Protein AF-A0A967WZF0-F1 (afdb_monomer_lite)

Secondary structure (DSSP, 8-state):
-PPPSS---TT-EEEEEETTEEEEE--TTB--EEEEETTTTEEEE-PPPSS-B-TT-EEE--SSSEEEEE--TT---EEEEESS--EEEEEEEETTEEEEEEEEEETTEEEEEEEEE-

Sequence (118 aa):
MTSAPSDVGDGGALTYIGQDEIIAIRGDKEDDLWKYSISGDSWETLEPAPDTIGEGGAVTFPEDDYIFVMRGDNSTDFWRYLAAPPKYDITAQAGATKLTARILLDRPQAEVLWWDFQ

Structure (mmCIF, N/CA/C/O backbone):
data_AF-A0A967WZF0-F1
#
_entry.id   AF-A0A967WZF0-F1
#
loop_
_atom_site.group_PDB
_atom_site.id
_atom_site.type_symbol
_atom_site.label_atom_id
_atom_site.label_alt_id
_atom_site.label_comp_id
_atom_site.label_asym_id
_atom_site.label_entity_id
_atom_site.label_seq_id
_atom_site.pdbx_PDB_ins_code
_atom_site.Cartn_x
_atom_site.Cartn_y
_atom_site.Cartn_z
_atom_site.occupancy
_atom_site.B_iso_or_equiv
_atom_site.auth_seq_id
_atom_site.auth_comp_id
_atom_site.auth_asym_id
_atom_site.auth_atom_id
_atom_site.pdbx_PDB_model_num
ATOM 1 N N . MET A 1 1 ? -2.646 18.764 -0.248 1.00 86.25 1 MET A N 1
ATOM 2 C CA . MET A 1 1 ? -2.098 17.544 -0.859 1.00 86.25 1 MET A CA 1
ATOM 3 C C . MET A 1 1 ? -0.597 17.634 -0.799 1.00 86.25 1 MET A C 1
ATOM 5 O O . MET A 1 1 ? 0.016 18.338 -1.598 1.00 86.25 1 MET A O 1
ATOM 9 N N . THR A 1 2 ? -0.047 16.994 0.223 1.00 96.94 2 THR A N 1
ATOM 10 C CA . THR A 1 2 ? 1.383 16.837 0.461 1.00 96.94 2 THR A CA 1
ATOM 11 C C . THR A 1 2 ? 1.980 15.920 -0.603 1.00 96.94 2 THR A C 1
ATOM 13 O O . THR A 1 2 ? 1.398 14.887 -0.945 1.00 96.94 2 THR A O 1
ATOM 16 N N . SER A 1 3 ? 3.134 16.306 -1.147 1.00 98.06 3 SER A N 1
ATOM 17 C CA . SER A 1 3 ? 3.873 15.496 -2.121 1.00 98.06 3 SER A CA 1
ATOM 18 C C . SER A 1 3 ? 4.267 14.137 -1.541 1.00 98.06 3 SER A C 1
ATOM 20 O O . SER A 1 3 ? 4.451 14.017 -0.330 1.00 98.06 3 SER A O 1
ATOM 22 N N . ALA A 1 4 ? 4.418 13.133 -2.409 1.00 97.38 4 ALA A N 1
ATOM 23 C CA . ALA A 1 4 ? 4.919 11.819 -2.011 1.00 97.38 4 ALA A CA 1
ATOM 24 C C . ALA A 1 4 ? 6.284 11.931 -1.289 1.00 97.38 4 ALA A C 1
ATOM 26 O O . ALA A 1 4 ? 7.042 12.863 -1.583 1.00 97.38 4 ALA A O 1
ATOM 27 N N . PRO A 1 5 ? 6.621 11.005 -0.368 1.00 98.31 5 PRO A N 1
ATOM 28 C CA . PRO A 1 5 ? 7.866 11.056 0.409 1.00 98.31 5 PRO A CA 1
ATOM 29 C C . PRO A 1 5 ? 9.157 11.032 -0.424 1.00 98.31 5 PRO A C 1
ATOM 31 O O . PRO A 1 5 ? 10.206 11.462 0.056 1.00 98.31 5 PRO A O 1
ATOM 34 N N . SER A 1 6 ? 9.106 10.520 -1.654 1.00 98.31 6 SER A N 1
ATOM 35 C CA . SER A 1 6 ? 10.200 10.543 -2.631 1.00 98.31 6 SER A CA 1
ATOM 36 C C . SER A 1 6 ? 9.660 10.475 -4.056 1.00 98.31 6 SER A C 1
ATOM 38 O O . SER A 1 6 ? 8.459 10.284 -4.268 1.00 98.31 6 SER A O 1
ATOM 40 N N . ASP A 1 7 ? 10.556 10.651 -5.026 1.00 98.00 7 ASP A N 1
ATOM 41 C CA . ASP A 1 7 ? 10.229 10.540 -6.443 1.00 98.00 7 ASP A CA 1
ATOM 42 C C . ASP A 1 7 ? 9.669 9.146 -6.763 1.00 98.00 7 ASP A C 1
ATOM 44 O O . ASP A 1 7 ? 10.151 8.128 -6.259 1.00 98.00 7 ASP A O 1
ATOM 48 N N . VAL A 1 8 ? 8.634 9.126 -7.601 1.00 98.31 8 VAL A N 1
ATOM 49 C CA . VAL A 1 8 ? 7.952 7.920 -8.080 1.00 98.31 8 VAL A CA 1
ATOM 50 C C . VAL A 1 8 ? 8.390 7.678 -9.517 1.00 98.31 8 VAL A C 1
ATOM 52 O O . VAL A 1 8 ? 8.248 8.571 -10.356 1.00 98.31 8 VAL A O 1
ATOM 55 N N . GLY A 1 9 ? 8.916 6.488 -9.794 1.00 98.19 9 GLY A N 1
ATOM 56 C CA . GLY A 1 9 ? 9.401 6.105 -11.120 1.00 98.19 9 GLY A CA 1
ATOM 57 C C . GLY A 1 9 ? 8.604 4.957 -11.731 1.00 98.19 9 GLY A C 1
ATOM 58 O O . GLY A 1 9 ? 7.441 4.719 -11.391 1.00 98.19 9 GLY A O 1
ATOM 59 N N . ASP A 1 10 ? 9.234 4.238 -12.659 1.00 98.25 10 ASP A N 1
ATOM 60 C CA . ASP A 1 10 ? 8.593 3.135 -13.376 1.00 98.25 10 ASP A CA 1
ATOM 61 C C . ASP A 1 10 ? 8.125 2.038 -12.408 1.00 98.25 10 ASP A C 1
ATOM 63 O O . ASP A 1 10 ? 8.872 1.588 -11.541 1.00 98.25 10 ASP A O 1
ATOM 67 N N . GLY A 1 11 ? 6.870 1.601 -12.558 1.00 97.88 11 GLY A N 1
ATOM 68 C CA . GLY A 1 11 ? 6.234 0.652 -11.634 1.00 97.88 11 GLY A CA 1
ATOM 69 C C . GLY A 1 11 ? 5.593 1.281 -10.395 1.00 97.88 11 GLY A C 1
ATOM 70 O O . GLY A 1 11 ? 5.049 0.556 -9.564 1.00 97.88 11 GLY A O 1
ATOM 71 N N . GLY A 1 12 ? 5.626 2.610 -10.267 1.00 98.38 12 GLY A N 1
ATOM 72 C CA . GLY A 1 12 ? 4.871 3.324 -9.247 1.00 98.38 12 GLY A CA 1
ATOM 73 C C . GLY A 1 12 ? 3.360 3.181 -9.447 1.00 98.38 12 GLY A C 1
ATOM 74 O O . GLY A 1 12 ? 2.846 3.327 -10.558 1.00 98.38 12 GLY A O 1
ATOM 75 N N . ALA A 1 13 ? 2.631 2.906 -8.367 1.00 98.56 13 ALA A N 1
ATOM 76 C CA . ALA A 1 13 ? 1.182 2.714 -8.401 1.00 98.56 13 ALA A CA 1
ATOM 77 C C . ALA A 1 13 ? 0.540 3.030 -7.046 1.00 98.56 13 ALA A C 1
ATOM 79 O O . ALA A 1 13 ? 1.216 3.074 -6.020 1.00 98.56 13 ALA A O 1
ATOM 80 N N . LEU A 1 14 ? -0.780 3.225 -7.033 1.00 97.81 14 LEU A N 1
ATOM 81 C CA . LEU A 1 14 ? -1.548 3.402 -5.804 1.00 97.81 14 LEU A CA 1
ATOM 82 C C . LEU A 1 14 ? -2.908 2.709 -5.871 1.00 97.81 14 LEU A C 1
ATOM 84 O O . LEU A 1 14 ? -3.464 2.516 -6.952 1.00 97.81 14 LEU A O 1
ATOM 88 N N . THR A 1 15 ? -3.455 2.367 -4.706 1.00 97.62 15 THR A N 1
ATOM 89 C CA . THR A 1 15 ? -4.807 1.824 -4.552 1.00 97.62 15 THR A CA 1
ATOM 90 C C . THR A 1 15 ? -5.487 2.422 -3.326 1.00 97.62 15 THR A C 1
ATOM 92 O O . THR A 1 15 ? -4.869 2.593 -2.277 1.00 97.62 15 THR A O 1
ATOM 95 N N . TYR A 1 16 ? -6.777 2.726 -3.443 1.00 95.94 16 TYR A N 1
ATOM 96 C CA . TYR A 1 16 ? -7.605 3.098 -2.297 1.00 95.94 16 TYR A CA 1
ATOM 97 C C . TYR A 1 16 ? -7.986 1.841 -1.513 1.00 95.94 16 TYR A C 1
ATOM 99 O O . TYR A 1 16 ? -8.369 0.844 -2.126 1.00 95.94 16 TYR A O 1
ATOM 107 N N . ILE A 1 17 ? -7.886 1.892 -0.182 1.00 92.81 17 ILE A N 1
ATOM 108 C CA . ILE A 1 17 ? -8.196 0.749 0.694 1.00 92.81 17 ILE A CA 1
ATOM 109 C C . ILE A 1 17 ? -9.413 0.986 1.603 1.00 92.81 17 ILE A C 1
ATOM 111 O O . ILE A 1 17 ? -9.731 0.161 2.455 1.00 92.81 17 ILE A O 1
ATOM 115 N N . GLY A 1 18 ? -10.132 2.096 1.405 1.00 88.81 18 GLY A N 1
ATOM 116 C CA . GLY A 1 18 ? -11.306 2.451 2.205 1.00 88.81 18 GLY A CA 1
ATOM 117 C C . GLY A 1 18 ? -11.004 3.434 3.339 1.00 88.81 18 GLY A C 1
ATOM 118 O O . GLY A 1 18 ? -9.858 3.732 3.647 1.00 88.81 18 GLY A O 1
ATOM 119 N N . GLN A 1 19 ? -12.072 3.965 3.945 1.00 81.44 19 GLN A N 1
ATOM 120 C CA . GLN A 1 19 ? -12.080 4.679 5.236 1.00 81.44 19 GLN A CA 1
ATOM 121 C C . GLN A 1 19 ? -11.048 5.806 5.457 1.00 81.44 19 GLN A C 1
ATOM 123 O O . GLN A 1 19 ? -10.851 6.145 6.617 1.00 81.44 19 GLN A O 1
ATOM 128 N N . ASP A 1 20 ? -10.474 6.394 4.395 1.00 90.62 20 ASP A N 1
ATOM 129 C CA . ASP A 1 20 ? -9.509 7.527 4.371 1.00 90.62 20 ASP A CA 1
ATOM 130 C C . ASP A 1 20 ? -8.092 7.163 3.890 1.00 90.62 20 ASP A C 1
ATOM 132 O O . ASP A 1 20 ? -7.252 8.046 3.738 1.00 90.62 20 ASP A O 1
ATOM 136 N N . GLU A 1 21 ? -7.820 5.888 3.609 1.00 93.25 21 GLU A N 1
ATOM 137 C CA . GLU A 1 21 ? -6.455 5.402 3.392 1.00 93.25 21 GLU A CA 1
ATOM 138 C C . GLU A 1 21 ? -6.199 5.012 1.920 1.00 93.25 21 GLU A C 1
ATOM 140 O O . GLU A 1 21 ? -7.016 4.362 1.256 1.00 93.25 21 GLU A O 1
ATOM 145 N N . ILE A 1 22 ? -5.037 5.413 1.399 1.00 96.31 22 ILE A N 1
ATOM 146 C CA . ILE A 1 22 ? -4.487 4.994 0.100 1.00 96.31 22 ILE A CA 1
ATOM 147 C C . ILE A 1 22 ? -3.137 4.331 0.353 1.00 96.31 22 ILE A C 1
ATOM 149 O O . ILE A 1 22 ? -2.330 4.863 1.108 1.00 96.31 22 ILE A O 1
ATOM 153 N N . ILE A 1 23 ? -2.867 3.214 -0.316 1.00 96.62 23 ILE A N 1
ATOM 154 C CA . ILE A 1 23 ? -1.535 2.608 -0.363 1.00 96.62 23 ILE A CA 1
ATOM 155 C C . ILE A 1 23 ? -0.860 2.990 -1.672 1.00 96.62 23 ILE A C 1
ATOM 157 O O . ILE A 1 23 ? -1.501 2.955 -2.722 1.00 96.62 23 ILE A O 1
ATOM 161 N N . ALA A 1 24 ? 0.427 3.312 -1.613 1.00 98.00 24 ALA A N 1
ATOM 162 C CA . ALA A 1 24 ? 1.265 3.561 -2.773 1.00 98.00 24 ALA A CA 1
ATOM 163 C C . ALA A 1 24 ? 2.533 2.701 -2.738 1.00 98.00 24 ALA A C 1
ATOM 165 O O . ALA A 1 24 ? 3.088 2.434 -1.673 1.00 98.00 24 ALA A O 1
ATOM 166 N N . ILE A 1 25 ? 2.988 2.306 -3.923 1.00 98.25 25 ILE A N 1
ATOM 167 C CA . ILE A 1 25 ? 4.312 1.732 -4.170 1.00 98.25 25 ILE A CA 1
ATOM 168 C C . ILE A 1 25 ? 5.121 2.743 -4.981 1.00 98.25 25 ILE A C 1
ATOM 170 O O . ILE A 1 25 ? 4.588 3.359 -5.911 1.00 98.25 25 ILE A O 1
ATOM 174 N N . ARG A 1 26 ? 6.396 2.924 -4.629 1.00 98.31 26 ARG A N 1
ATOM 175 C CA . ARG A 1 26 ? 7.266 3.920 -5.276 1.00 98.31 26 ARG A CA 1
ATOM 176 C C . ARG A 1 26 ? 7.686 3.5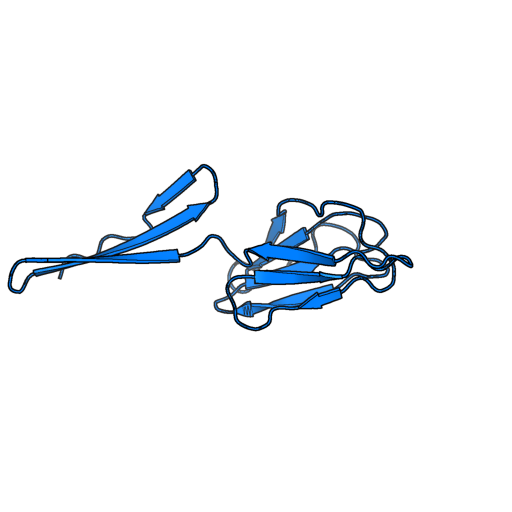37 -6.697 1.00 98.31 26 ARG A C 1
ATOM 178 O O . ARG A 1 26 ? 7.793 4.416 -7.550 1.00 98.31 26 ARG A O 1
ATOM 185 N N . GLY A 1 27 ? 7.907 2.247 -6.949 1.00 98.25 27 GLY A N 1
ATOM 186 C CA . GLY A 1 27 ? 8.556 1.786 -8.179 1.00 98.25 27 GLY A CA 1
ATOM 187 C C . GLY A 1 27 ? 10.035 2.185 -8.221 1.00 98.25 27 GLY A C 1
ATOM 188 O O . GLY A 1 27 ? 10.678 2.286 -7.182 1.00 98.25 27 GLY A O 1
ATOM 189 N N . ASP A 1 28 ? 10.568 2.428 -9.418 1.00 98.06 28 ASP A N 1
ATOM 190 C CA . ASP A 1 28 ? 11.947 2.898 -9.660 1.00 98.06 28 ASP A CA 1
ATOM 191 C C . ASP A 1 28 ? 13.065 1.968 -9.152 1.00 98.06 28 ASP A C 1
ATOM 193 O O . ASP A 1 28 ? 14.182 2.399 -8.883 1.00 98.06 28 ASP A O 1
ATOM 197 N N . LYS A 1 29 ? 12.779 0.664 -9.036 1.00 98.06 29 LYS A N 1
ATOM 198 C CA . LYS A 1 29 ? 13.675 -0.333 -8.420 1.00 98.06 29 LYS A CA 1
ATOM 199 C C . LYS A 1 29 ? 13.976 -0.041 -6.951 1.00 98.06 29 LYS A C 1
ATOM 201 O O . LYS A 1 29 ? 15.053 -0.373 -6.464 1.00 98.06 29 LYS A O 1
ATOM 206 N N . GLU A 1 30 ? 12.992 0.500 -6.250 1.00 98.44 30 GLU A N 1
ATOM 207 C CA . GLU A 1 30 ? 13.010 0.721 -4.806 1.00 98.44 30 GLU A CA 1
ATOM 208 C C . GLU A 1 30 ? 11.960 -0.180 -4.146 1.00 98.44 30 GLU A C 1
ATOM 210 O O . GLU A 1 30 ? 11.064 -0.710 -4.810 1.00 98.44 30 GLU A O 1
ATOM 215 N N . ASP A 1 31 ? 12.072 -0.401 -2.842 1.00 97.62 31 ASP A N 1
ATOM 216 C CA . ASP A 1 31 ? 11.188 -1.281 -2.065 1.00 97.62 31 ASP A CA 1
ATOM 217 C C . ASP A 1 31 ? 10.185 -0.508 -1.189 1.00 97.62 31 ASP A C 1
ATOM 219 O O . ASP A 1 31 ? 9.461 -1.099 -0.388 1.00 97.62 31 ASP A O 1
ATOM 223 N N . ASP A 1 32 ? 10.099 0.810 -1.369 1.00 98.12 32 ASP A N 1
ATOM 224 C CA . ASP A 1 32 ? 9.256 1.692 -0.570 1.00 98.12 32 ASP A CA 1
ATOM 225 C C . ASP A 1 32 ? 7.750 1.433 -0.770 1.00 98.12 32 ASP A C 1
ATOM 227 O O . ASP A 1 32 ? 7.205 1.536 -1.881 1.00 98.12 32 ASP A O 1
ATOM 231 N N . LEU A 1 33 ? 7.061 1.195 0.351 1.00 96.94 33 LEU A N 1
ATOM 232 C CA . LEU A 1 33 ? 5.605 1.248 0.472 1.00 96.94 33 LEU A CA 1
ATOM 233 C C . LEU A 1 33 ? 5.207 2.440 1.340 1.00 96.94 33 LEU A C 1
ATOM 235 O O . LEU A 1 33 ? 5.782 2.684 2.404 1.00 96.94 33 LEU A O 1
ATOM 239 N N . TRP A 1 34 ? 4.161 3.144 0.921 1.00 97.25 34 TRP A N 1
ATOM 240 C CA . TRP A 1 34 ? 3.620 4.272 1.666 1.00 97.25 34 TRP A CA 1
ATOM 241 C C . TRP A 1 34 ? 2.119 4.150 1.860 1.00 97.25 34 TRP A C 1
ATOM 243 O O . TRP A 1 34 ? 1.404 3.573 1.038 1.00 97.25 34 TRP A O 1
ATOM 253 N N . LYS A 1 35 ? 1.640 4.778 2.927 1.00 95.69 35 LYS A N 1
ATOM 254 C CA . LYS A 1 35 ? 0.225 5.017 3.169 1.00 95.69 35 LYS A CA 1
ATOM 255 C C . LYS A 1 35 ? -0.043 6.511 3.194 1.00 95.69 35 LYS A C 1
ATOM 257 O O . LYS A 1 35 ? 0.701 7.264 3.812 1.00 95.69 35 LYS A O 1
ATOM 262 N N . TYR A 1 36 ? -1.112 6.935 2.542 1.00 96.81 36 TYR A N 1
ATOM 263 C CA . TYR A 1 36 ? -1.584 8.311 2.564 1.00 96.81 36 TYR A CA 1
ATOM 264 C C . TYR A 1 36 ? -2.916 8.396 3.299 1.00 96.81 36 TYR A C 1
ATOM 266 O O . TYR A 1 36 ? -3.855 7.671 2.957 1.00 96.81 36 TYR A O 1
ATOM 274 N N . SER A 1 37 ? -3.000 9.299 4.277 1.00 95.75 37 SER A N 1
ATOM 275 C CA . SER A 1 37 ? -4.265 9.707 4.891 1.00 95.75 37 SER A CA 1
ATOM 276 C C . SER A 1 37 ? -4.832 10.893 4.120 1.00 95.75 37 SER A C 1
ATOM 278 O O . SER A 1 37 ? -4.215 11.959 4.043 1.00 95.75 37 SER A O 1
ATOM 280 N N . ILE A 1 38 ? -6.027 10.714 3.556 1.00 96.56 38 ILE A N 1
ATOM 281 C CA . ILE A 1 38 ? -6.698 11.747 2.761 1.00 96.56 38 ILE A CA 1
ATOM 282 C C . ILE A 1 38 ? -7.110 12.922 3.655 1.00 96.56 38 ILE A C 1
ATOM 284 O O . ILE A 1 38 ? -6.874 14.077 3.299 1.00 96.56 38 ILE A O 1
ATOM 288 N N . SER A 1 39 ? -7.696 12.640 4.818 1.00 95.88 39 SER A N 1
ATOM 289 C CA . SER A 1 39 ? -8.130 13.649 5.786 1.00 95.88 39 SER A CA 1
ATOM 290 C C . SER A 1 39 ? -6.960 14.316 6.508 1.00 95.88 39 SER A C 1
ATOM 292 O O . SER A 1 39 ? -7.038 15.506 6.816 1.00 95.88 39 SER A O 1
ATOM 294 N N . GLY A 1 40 ? -5.879 13.568 6.749 1.00 95.56 40 GLY A N 1
ATOM 295 C CA . GLY A 1 40 ? -4.657 14.056 7.383 1.00 95.56 40 GLY A CA 1
ATOM 296 C C . GLY A 1 40 ? -3.726 14.828 6.449 1.00 95.56 40 GLY A C 1
ATOM 297 O O . GLY A 1 40 ? -2.840 15.526 6.937 1.00 95.56 40 GLY A O 1
ATOM 298 N N . ASP A 1 41 ? -3.926 14.727 5.130 1.00 97.56 41 ASP A N 1
ATOM 299 C CA . ASP A 1 41 ? -3.046 15.299 4.102 1.00 97.56 41 ASP A CA 1
ATOM 300 C C . ASP A 1 41 ? -1.569 14.915 4.319 1.00 97.56 41 ASP A C 1
ATOM 302 O O . ASP A 1 41 ? -0.657 15.744 4.223 1.00 97.56 41 ASP A O 1
ATOM 306 N N . SER A 1 42 ? -1.330 13.655 4.686 1.00 97.44 42 SER A N 1
ATOM 307 C CA . SER A 1 42 ? -0.034 13.185 5.174 1.00 97.44 42 SER A CA 1
ATOM 308 C C . SER A 1 42 ? 0.301 11.777 4.694 1.00 97.44 42 SER A C 1
ATOM 310 O O . SER A 1 42 ? -0.578 10.952 4.442 1.00 97.44 42 SER A O 1
ATOM 312 N N . TRP A 1 43 ? 1.604 11.520 4.574 1.00 97.62 43 TRP A N 1
ATOM 313 C CA . TRP A 1 43 ? 2.167 10.224 4.213 1.00 97.62 43 TRP A CA 1
ATOM 314 C C . TRP A 1 43 ? 2.825 9.558 5.422 1.00 97.62 43 TRP A C 1
ATOM 316 O O . TRP A 1 43 ? 3.442 10.223 6.254 1.00 97.62 43 TRP A O 1
ATOM 326 N N . GLU A 1 44 ? 2.737 8.238 5.464 1.00 94.94 44 GLU A N 1
ATOM 327 C CA . GLU A 1 44 ? 3.408 7.346 6.401 1.00 94.94 44 GLU A CA 1
ATOM 328 C C . GLU A 1 44 ? 4.216 6.318 5.600 1.00 94.94 44 GLU A C 1
ATOM 330 O O . GLU A 1 44 ? 3.707 5.739 4.636 1.00 94.94 44 GLU A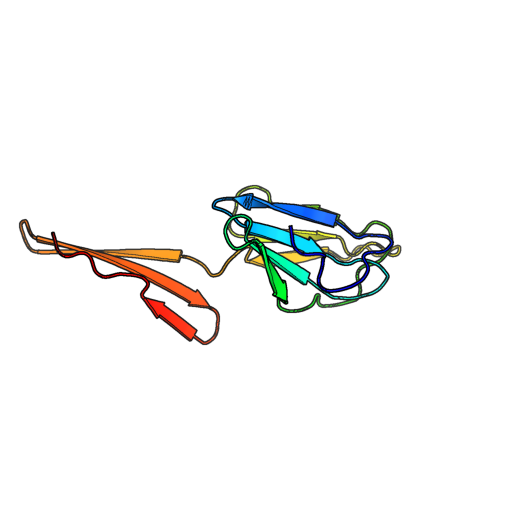 O 1
ATOM 335 N N . THR A 1 45 ? 5.470 6.088 5.988 1.00 94.62 45 THR A N 1
ATOM 336 C CA . THR A 1 45 ? 6.284 5.004 5.424 1.00 94.62 45 THR A CA 1
ATOM 337 C C . THR A 1 45 ? 5.931 3.691 6.106 1.00 94.62 45 THR A C 1
ATOM 339 O O . THR A 1 45 ? 5.949 3.612 7.333 1.00 94.62 45 THR A O 1
ATOM 342 N N . LEU A 1 46 ? 5.616 2.671 5.309 1.00 92.62 46 LEU A N 1
ATOM 343 C CA . LEU A 1 46 ? 5.285 1.330 5.783 1.00 92.62 46 LEU A CA 1
ATOM 344 C C . LEU A 1 46 ? 6.520 0.422 5.792 1.00 92.62 46 LEU A C 1
ATOM 346 O O . LEU A 1 46 ? 7.617 0.826 5.406 1.00 92.62 46 LEU A O 1
ATOM 350 N N . GLU A 1 47 ? 6.333 -0.829 6.220 1.00 91.19 47 GLU A N 1
ATOM 351 C CA . GLU A 1 47 ? 7.350 -1.858 6.019 1.00 91.19 47 GLU A CA 1
ATOM 352 C C . GLU A 1 47 ? 7.659 -2.019 4.517 1.00 91.19 47 GLU A C 1
ATOM 354 O O . GLU A 1 47 ? 6.727 -2.093 3.707 1.00 91.19 47 GLU A O 1
ATOM 359 N N . PRO A 1 48 ? 8.949 -2.078 4.140 1.00 95.19 48 PRO A N 1
ATOM 360 C CA . PRO A 1 48 ? 9.352 -2.179 2.746 1.00 95.19 48 PRO A CA 1
ATOM 361 C C . PRO A 1 48 ? 8.961 -3.528 2.141 1.00 95.19 48 PRO A C 1
ATOM 363 O O . PRO A 1 48 ? 8.682 -4.516 2.834 1.00 95.19 48 PRO A O 1
ATOM 366 N N . ALA A 1 49 ? 8.972 -3.588 0.814 1.00 96.25 49 ALA A N 1
ATOM 367 C CA . ALA A 1 49 ? 8.786 -4.835 0.107 1.00 96.25 49 ALA A CA 1
ATOM 368 C C . ALA A 1 49 ? 9.954 -5.815 0.330 1.00 96.25 49 ALA A C 1
ATOM 370 O O . ALA A 1 49 ? 11.078 -5.393 0.581 1.00 96.25 49 ALA A O 1
ATOM 371 N N . PRO A 1 50 ? 9.729 -7.142 0.224 1.00 97.25 50 PRO A N 1
ATOM 372 C CA . PRO A 1 50 ? 10.802 -8.131 0.305 1.00 97.25 50 PRO A CA 1
ATOM 373 C C . PRO A 1 50 ? 11.917 -7.955 -0.732 1.00 97.25 50 PRO A C 1
ATOM 375 O O . PRO A 1 50 ? 13.012 -8.471 -0.523 1.00 97.25 50 PRO A O 1
ATOM 378 N N . ASP A 1 51 ? 11.624 -7.299 -1.856 1.00 98.12 51 ASP A N 1
ATOM 379 C CA . ASP A 1 51 ? 12.585 -6.911 -2.885 1.00 98.12 51 ASP A CA 1
ATOM 380 C C . ASP A 1 51 ? 12.062 -5.651 -3.600 1.00 98.12 51 ASP A C 1
ATOM 382 O O . ASP A 1 51 ? 10.889 -5.289 -3.501 1.00 98.12 51 ASP A O 1
ATOM 386 N N . THR A 1 52 ? 12.944 -5.020 -4.357 1.00 98.31 52 THR A N 1
ATOM 387 C CA . THR A 1 52 ? 12.695 -3.858 -5.207 1.00 98.31 52 THR A CA 1
ATOM 388 C C . THR A 1 52 ? 11.554 -4.082 -6.203 1.00 98.31 52 THR A C 1
ATOM 390 O O . THR A 1 52 ? 11.430 -5.146 -6.827 1.00 98.31 52 THR A O 1
ATOM 393 N N . ILE A 1 53 ? 10.737 -3.041 -6.372 1.00 98.62 53 ILE A N 1
ATOM 394 C CA . ILE A 1 53 ? 9.623 -2.958 -7.316 1.00 98.62 53 ILE A CA 1
ATOM 395 C C . ILE A 1 53 ? 10.082 -2.122 -8.511 1.00 98.62 53 ILE A C 1
ATOM 397 O O . ILE A 1 53 ? 10.484 -0.970 -8.363 1.00 98.62 53 ILE A O 1
ATOM 401 N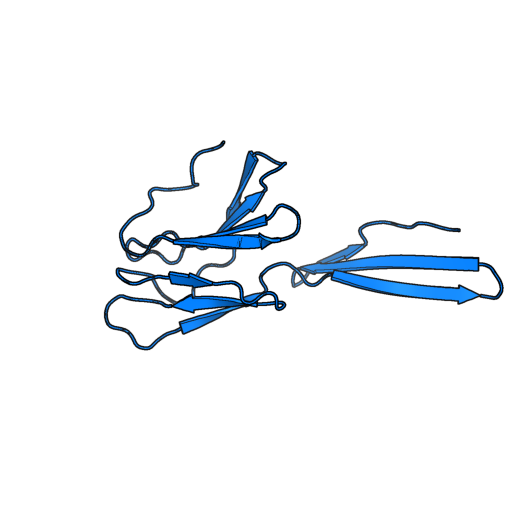 N . GLY A 1 54 ? 10.028 -2.700 -9.708 1.00 98.50 54 GLY A N 1
ATOM 402 C CA . GLY A 1 54 ? 10.446 -2.033 -10.944 1.00 98.50 54 GLY A CA 1
ATOM 403 C C . GLY A 1 54 ? 9.309 -1.888 -11.948 1.00 98.50 54 GLY A C 1
ATOM 404 O O . GLY A 1 54 ? 8.138 -2.039 -11.610 1.00 98.50 54 GLY A O 1
ATOM 405 N N . GLU A 1 55 ? 9.660 -1.638 -13.212 1.00 98.56 55 GLU A N 1
ATOM 406 C CA . GLU A 1 55 ? 8.703 -1.526 -14.319 1.00 98.56 55 GLU A CA 1
ATOM 407 C C . GLU A 1 55 ? 7.693 -2.689 -14.324 1.00 98.56 55 GLU A C 1
ATOM 409 O O . GLU A 1 55 ? 8.060 -3.860 -14.211 1.00 98.56 55 GLU A O 1
ATOM 414 N N . GLY A 1 56 ? 6.403 -2.366 -14.447 1.00 98.12 56 GLY A N 1
ATOM 415 C CA . GLY A 1 56 ? 5.312 -3.339 -14.323 1.00 98.12 56 GLY A CA 1
ATOM 416 C C . GLY A 1 56 ? 4.869 -3.616 -12.882 1.00 98.12 56 GLY A C 1
ATOM 417 O O . GLY A 1 56 ? 3.962 -4.425 -12.679 1.00 98.12 56 GLY A O 1
ATOM 418 N N . GLY A 1 57 ? 5.470 -2.938 -11.899 1.00 98.31 57 GLY A N 1
ATOM 419 C CA . GLY A 1 57 ? 4.985 -2.871 -10.529 1.00 98.31 57 GLY A CA 1
ATOM 420 C C . GLY A 1 57 ? 3.531 -2.406 -10.475 1.00 98.31 57 GLY A C 1
ATOM 421 O O . GLY A 1 57 ? 3.118 -1.496 -11.197 1.00 98.31 57 GLY A O 1
ATOM 422 N N . ALA A 1 58 ? 2.730 -3.077 -9.653 1.00 98.50 58 ALA A N 1
ATOM 423 C CA . ALA A 1 58 ? 1.315 -2.764 -9.498 1.00 98.50 58 ALA A CA 1
ATOM 424 C C . ALA A 1 58 ? 0.835 -3.141 -8.102 1.00 98.50 58 ALA A C 1
ATOM 426 O O . ALA A 1 58 ? 1.321 -4.106 -7.515 1.00 98.50 58 ALA A O 1
ATOM 427 N N . VAL A 1 59 ? -0.160 -2.418 -7.593 1.00 98.12 59 VAL A N 1
ATOM 428 C CA . VAL A 1 59 ? -0.815 -2.724 -6.321 1.00 98.12 59 VAL A CA 1
ATOM 429 C C . VAL A 1 59 ? -2.326 -2.747 -6.507 1.00 98.12 59 VAL A C 1
ATOM 431 O O . VAL A 1 59 ? -2.881 -1.928 -7.238 1.00 98.12 59 VAL A O 1
ATOM 434 N N . THR A 1 60 ? -2.996 -3.692 -5.853 1.00 97.19 60 THR A N 1
ATOM 435 C CA . THR A 1 60 ? -4.459 -3.761 -5.826 1.00 97.19 60 THR A CA 1
ATOM 436 C C . THR A 1 60 ? -4.966 -4.150 -4.448 1.00 97.19 60 THR A C 1
ATOM 438 O O . THR A 1 60 ? -4.295 -4.855 -3.691 1.00 97.19 60 THR A O 1
ATOM 441 N N . PHE A 1 61 ? -6.188 -3.721 -4.157 1.00 95.56 61 PHE A N 1
ATOM 442 C CA . PHE A 1 61 ? -6.916 -4.051 -2.945 1.00 95.56 61 PHE A CA 1
ATOM 443 C C . PHE A 1 61 ? -8.281 -4.653 -3.310 1.00 95.56 61 PHE A C 1
ATOM 445 O O . PHE A 1 61 ? -9.156 -3.920 -3.766 1.00 95.56 61 PHE A O 1
ATOM 452 N N . PRO A 1 62 ? -8.479 -5.975 -3.166 1.00 91.56 62 PRO A N 1
ATOM 453 C CA . PRO A 1 62 ? -9.70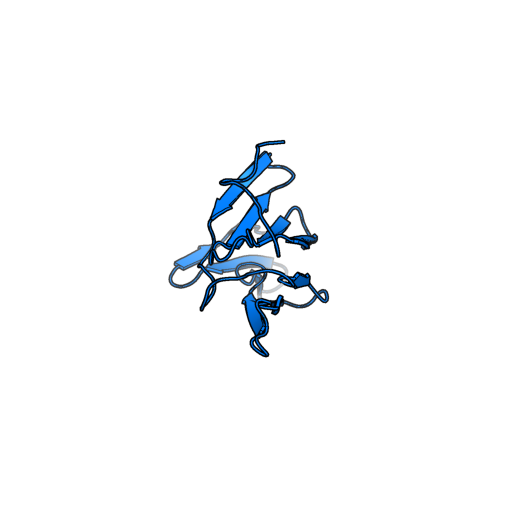9 -6.653 -3.571 1.00 91.56 62 PRO A CA 1
ATOM 454 C C . PRO A 1 62 ? -10.848 -6.556 -2.534 1.00 91.56 62 PRO A C 1
ATOM 456 O O . PRO A 1 62 ? -11.724 -7.410 -2.540 1.00 91.56 62 PRO A O 1
ATOM 459 N N . GLU A 1 63 ? -10.847 -5.536 -1.666 1.00 80.12 63 GLU A N 1
ATOM 460 C CA . GLU A 1 63 ? -11.817 -5.342 -0.565 1.00 80.12 63 GLU A CA 1
ATOM 461 C C . GLU A 1 63 ? -11.722 -6.361 0.600 1.00 80.12 63 GLU A C 1
ATOM 463 O O . GLU A 1 63 ? -12.639 -6.457 1.413 1.00 80.12 63 GLU A O 1
ATOM 468 N N . ASP A 1 64 ? -10.591 -7.068 0.726 1.00 76.00 64 ASP A N 1
ATOM 469 C CA . ASP A 1 64 ? -10.260 -7.963 1.855 1.00 76.00 64 ASP A CA 1
ATOM 470 C C . ASP A 1 64 ? -9.309 -7.287 2.872 1.00 76.00 64 ASP A C 1
ATOM 472 O O . ASP A 1 64 ? -9.049 -6.099 2.792 1.00 76.00 64 ASP A O 1
ATOM 476 N N . ASP A 1 65 ? -8.717 -8.017 3.824 1.00 86.31 65 ASP A N 1
ATOM 477 C CA . ASP A 1 65 ? -7.715 -7.459 4.759 1.00 86.31 65 ASP A CA 1
ATOM 478 C C . ASP A 1 65 ? -6.340 -7.190 4.113 1.00 86.31 65 ASP A C 1
ATOM 480 O O . ASP A 1 65 ? -5.419 -6.704 4.775 1.00 86.31 65 ASP A O 1
ATOM 484 N N . TYR A 1 66 ? -6.163 -7.535 2.833 1.00 91.31 66 TYR A N 1
ATOM 485 C CA . TYR A 1 66 ? -4.855 -7.586 2.183 1.00 91.31 66 TYR A CA 1
ATOM 486 C C . TYR A 1 66 ? -4.778 -6.756 0.908 1.00 91.31 66 TYR A C 1
ATOM 488 O O . TYR A 1 66 ? -5.660 -6.822 0.056 1.00 91.31 66 TYR A O 1
ATOM 496 N N . ILE A 1 67 ? -3.653 -6.072 0.722 1.00 94.81 67 ILE A N 1
ATOM 497 C CA . ILE A 1 67 ? -3.203 -5.615 -0.594 1.00 94.81 67 ILE A CA 1
ATOM 498 C C . ILE A 1 67 ? -2.351 -6.693 -1.260 1.00 94.81 67 ILE A C 1
ATOM 500 O O . ILE A 1 67 ? -1.673 -7.473 -0.584 1.00 94.81 67 ILE A O 1
ATOM 504 N N . PHE A 1 68 ? -2.339 -6.691 -2.587 1.00 97.00 68 PHE A N 1
ATOM 505 C CA . PHE A 1 68 ? -1.465 -7.527 -3.404 1.00 97.00 68 PHE A CA 1
ATOM 506 C C . PHE A 1 68 ? -0.570 -6.638 -4.256 1.00 97.00 68 PHE A C 1
ATOM 508 O O . PHE A 1 68 ? -1.065 -5.718 -4.907 1.00 97.00 68 PHE A O 1
ATOM 515 N N . VAL A 1 69 ? 0.731 -6.923 -4.249 1.00 98.19 69 VAL A N 1
ATOM 516 C CA . VAL A 1 69 ? 1.754 -6.155 -4.966 1.00 98.19 69 VAL A CA 1
ATOM 517 C C . VAL A 1 69 ? 2.452 -7.066 -5.968 1.00 98.19 69 VAL A C 1
ATOM 519 O O . VAL A 1 69 ? 3.009 -8.095 -5.587 1.00 98.19 69 VAL A O 1
ATOM 522 N N . MET A 1 70 ? 2.423 -6.688 -7.243 1.00 98.25 70 MET A N 1
ATOM 523 C CA . MET A 1 70 ? 3.243 -7.285 -8.295 1.00 98.25 70 MET A CA 1
ATOM 524 C C . MET A 1 70 ? 4.608 -6.610 -8.293 1.00 98.25 70 MET A C 1
ATOM 526 O O . MET A 1 70 ? 4.680 -5.381 -8.289 1.00 98.25 70 MET A O 1
ATOM 530 N N . ARG A 1 71 ? 5.681 -7.401 -8.341 1.00 98.12 71 ARG A N 1
ATOM 531 C CA . ARG A 1 71 ? 7.047 -6.871 -8.317 1.00 98.12 71 ARG A CA 1
ATOM 532 C C . ARG A 1 71 ? 7.438 -6.120 -9.595 1.00 98.12 71 ARG A C 1
ATOM 534 O O . ARG A 1 71 ? 8.131 -5.109 -9.525 1.00 98.12 71 ARG A O 1
ATOM 541 N N . GLY A 1 72 ? 7.034 -6.634 -10.757 1.00 98.00 72 GLY A N 1
ATOM 542 C CA . GLY A 1 72 ? 7.548 -6.157 -12.044 1.00 98.00 72 GLY A CA 1
ATOM 543 C C . GLY A 1 72 ? 8.977 -6.642 -12.337 1.00 98.00 72 GLY A C 1
ATOM 544 O O . GLY A 1 72 ? 9.375 -7.721 -11.898 1.00 98.00 72 GLY A O 1
ATOM 545 N N . ASP A 1 73 ? 9.726 -5.869 -13.129 1.00 97.44 73 ASP A N 1
ATOM 546 C CA . ASP A 1 73 ? 11.138 -6.081 -13.515 1.00 97.44 73 ASP A CA 1
ATOM 547 C C . ASP A 1 73 ? 11.441 -7.485 -14.077 1.00 97.44 73 ASP A C 1
ATOM 549 O O . ASP A 1 73 ? 12.437 -8.122 -13.740 1.00 97.44 73 ASP A O 1
ATOM 553 N N . ASN A 1 74 ? 10.561 -7.992 -14.949 1.00 97.12 74 ASN A N 1
ATOM 554 C CA . ASN A 1 74 ? 10.637 -9.343 -15.530 1.00 97.12 74 ASN A CA 1
ATOM 555 C C . ASN A 1 74 ? 10.637 -10.490 -14.497 1.00 97.12 74 ASN A C 1
ATOM 557 O O . ASN A 1 74 ? 11.143 -11.578 -14.781 1.00 97.12 74 ASN A O 1
ATOM 561 N N . SER A 1 75 ? 10.052 -10.272 -13.317 1.00 97.12 75 SER A N 1
ATOM 562 C CA . SER A 1 75 ? 9.868 -11.307 -12.302 1.00 97.12 75 SER A CA 1
ATOM 563 C C . SER A 1 75 ? 8.456 -11.910 -12.310 1.00 97.12 75 SER A C 1
ATOM 565 O O . SER A 1 75 ? 7.488 -11.307 -12.771 1.00 97.12 75 SER A O 1
ATOM 567 N N . THR A 1 76 ? 8.341 -13.121 -11.761 1.00 97.94 76 THR A N 1
ATOM 568 C CA . THR A 1 76 ? 7.069 -13.766 -11.400 1.00 97.94 76 THR A CA 1
ATOM 569 C C . THR A 1 76 ? 6.659 -13.511 -9.947 1.00 97.94 76 THR A C 1
ATOM 571 O O . THR A 1 76 ? 5.639 -14.036 -9.502 1.00 97.94 76 THR A O 1
ATOM 574 N N . ASP A 1 77 ? 7.465 -12.765 -9.190 1.00 98.25 77 ASP A N 1
ATOM 575 C CA . ASP A 1 77 ? 7.224 -12.521 -7.772 1.00 98.25 77 ASP A CA 1
ATOM 576 C C . ASP A 1 77 ? 6.036 -11.578 -7.563 1.00 98.25 77 ASP A C 1
ATOM 578 O O . ASP A 1 77 ? 5.868 -10.560 -8.242 1.00 98.25 77 ASP A O 1
ATOM 582 N N . PHE A 1 78 ? 5.234 -11.910 -6.560 1.00 97.62 78 PHE A N 1
ATOM 583 C CA . PHE A 1 78 ? 4.206 -11.039 -6.023 1.00 97.62 78 PHE A CA 1
ATOM 584 C C . PHE A 1 78 ? 4.052 -11.309 -4.530 1.00 97.62 78 PHE A C 1
ATOM 586 O O . PHE A 1 78 ? 4.353 -12.402 -4.036 1.00 97.62 78 PHE A O 1
ATOM 593 N N . TRP A 1 79 ? 3.567 -10.308 -3.811 1.00 97.12 79 TRP A N 1
ATOM 594 C CA . TRP A 1 79 ? 3.445 -10.347 -2.361 1.00 97.12 79 TRP A CA 1
ATOM 595 C C . TRP A 1 79 ? 2.056 -9.914 -1.924 1.00 97.12 79 TRP A C 1
ATOM 597 O O . TRP A 1 79 ? 1.303 -9.300 -2.683 1.00 97.12 79 TRP A O 1
ATOM 607 N N . ARG A 1 80 ? 1.724 -10.231 -0.672 1.00 93.94 80 ARG A N 1
ATOM 608 C CA . ARG A 1 80 ? 0.552 -9.683 0.005 1.00 93.94 80 ARG A CA 1
ATOM 609 C C . ARG A 1 80 ? 0.968 -9.027 1.311 1.00 93.94 80 ARG A C 1
ATOM 611 O O . ARG A 1 80 ? 1.806 -9.580 2.024 1.00 93.94 80 ARG A O 1
ATOM 618 N N . TYR A 1 81 ? 0.310 -7.930 1.650 1.00 90.50 81 TYR A N 1
ATOM 619 C CA . TYR A 1 81 ? 0.489 -7.216 2.916 1.00 90.50 81 TYR A CA 1
ATOM 620 C C . TYR A 1 81 ? -0.874 -6.964 3.524 1.00 90.50 81 TYR A C 1
ATOM 622 O O . TYR A 1 81 ? -1.858 -6.869 2.794 1.00 90.50 81 TYR A O 1
ATOM 630 N N . LEU A 1 82 ? -0.938 -6.858 4.846 1.00 87.62 82 LEU A N 1
ATOM 631 C CA . LEU A 1 82 ? -2.142 -6.351 5.494 1.00 87.62 82 LEU A CA 1
ATOM 632 C C . LEU A 1 82 ? -2.332 -4.891 5.072 1.00 87.62 82 LEU A C 1
ATOM 634 O O . LEU A 1 82 ? -1.392 -4.106 5.149 1.00 87.62 82 LEU A O 1
ATOM 638 N N . ALA A 1 83 ? -3.526 -4.544 4.596 1.00 84.06 83 ALA A N 1
ATOM 639 C CA . ALA A 1 83 ? -3.817 -3.205 4.083 1.00 84.06 83 ALA A CA 1
ATOM 640 C C . ALA A 1 83 ? -3.799 -2.145 5.196 1.00 84.06 83 ALA A C 1
ATOM 642 O O . ALA A 1 83 ? -3.376 -1.013 4.982 1.00 84.06 83 ALA A O 1
ATOM 643 N N . ALA A 1 84 ? -4.224 -2.539 6.394 1.00 77.19 84 ALA A N 1
ATOM 644 C CA . ALA A 1 84 ? -4.161 -1.753 7.615 1.00 77.19 84 ALA A CA 1
ATOM 645 C C . ALA A 1 84 ? -3.984 -2.698 8.818 1.00 77.19 84 ALA A C 1
ATOM 647 O O . ALA A 1 84 ? -4.305 -3.890 8.707 1.00 77.19 84 ALA A O 1
ATOM 648 N N . PRO A 1 85 ? -3.517 -2.202 9.980 1.00 74.00 85 PRO A N 1
ATOM 649 C CA . PRO A 1 85 ? -3.548 -2.978 11.212 1.00 74.00 85 PRO A CA 1
ATOM 650 C C . PRO A 1 85 ? -4.971 -3.506 11.456 1.00 74.00 85 PRO A C 1
ATOM 652 O O . PRO A 1 85 ? -5.929 -2.723 11.408 1.00 74.00 85 PRO A O 1
ATOM 655 N N . PRO A 1 86 ? -5.155 -4.817 11.690 1.00 73.12 86 PRO A N 1
ATOM 656 C CA . PRO A 1 86 ? -6.484 -5.381 11.836 1.00 73.12 86 PRO A CA 1
ATOM 657 C C . PRO A 1 86 ? -7.200 -4.773 13.048 1.00 73.12 86 PRO A C 1
ATOM 659 O O . PRO A 1 86 ? -6.624 -4.624 14.131 1.00 73.12 86 PRO A O 1
ATOM 662 N N . LYS A 1 87 ? -8.474 -4.428 12.835 1.00 77.88 87 LYS A N 1
ATOM 663 C CA . LYS A 1 87 ? -9.383 -3.821 13.815 1.00 77.88 87 LYS A CA 1
ATOM 664 C C . LYS A 1 87 ? -10.373 -4.879 14.297 1.00 77.88 87 LYS A C 1
ATOM 666 O O . LYS A 1 87 ? -11.094 -5.456 13.489 1.00 77.88 87 LYS A O 1
ATOM 671 N N . TYR A 1 88 ? -10.456 -5.096 15.605 1.00 81.25 88 TYR A N 1
ATOM 672 C CA . TYR A 1 88 ? -11.394 -6.044 16.210 1.00 81.25 88 TYR A CA 1
ATOM 673 C C . TYR A 1 88 ? -12.316 -5.344 17.195 1.00 81.25 88 TYR A C 1
ATOM 675 O O . TYR A 1 88 ? -11.843 -4.699 18.128 1.00 81.25 88 TYR A O 1
ATOM 683 N N . ASP A 1 89 ? -13.623 -5.533 17.033 1.00 84.56 89 ASP A N 1
ATOM 684 C CA . ASP A 1 89 ? -14.610 -5.083 18.011 1.00 84.56 89 ASP A CA 1
ATOM 685 C C . ASP A 1 89 ? -14.881 -6.202 19.024 1.00 84.56 89 ASP A C 1
ATOM 687 O O . ASP A 1 89 ? -15.455 -7.243 18.699 1.00 84.56 89 ASP A O 1
ATOM 691 N N . ILE A 1 90 ? -14.477 -5.988 20.276 1.00 87.44 90 ILE A N 1
ATOM 692 C CA . ILE A 1 90 ? -14.808 -6.860 21.404 1.00 87.44 90 ILE A CA 1
ATOM 693 C C . ILE A 1 90 ? -16.026 -6.287 22.112 1.00 87.44 90 ILE A C 1
ATOM 695 O O . ILE A 1 90 ? -16.005 -5.160 22.602 1.00 87.44 90 ILE A O 1
ATOM 699 N N . THR A 1 91 ? -17.084 -7.088 22.199 1.00 88.56 91 THR A N 1
ATOM 700 C CA . THR A 1 91 ? -18.302 -6.743 22.932 1.00 88.56 91 THR A CA 1
ATOM 701 C C . THR A 1 91 ? -18.424 -7.589 24.196 1.00 88.56 91 THR A C 1
ATOM 703 O O . THR A 1 91 ? -18.373 -8.816 24.123 1.00 88.56 91 THR A O 1
ATOM 706 N N . ALA A 1 92 ? -18.666 -6.947 25.340 1.00 88.38 92 ALA A N 1
ATOM 707 C CA . ALA A 1 92 ? -19.069 -7.606 26.581 1.00 88.38 92 ALA A CA 1
ATOM 708 C C . ALA A 1 92 ? -20.454 -7.103 27.012 1.00 88.38 92 ALA A C 1
ATOM 710 O O . ALA A 1 92 ? -20.721 -5.902 26.963 1.00 88.38 92 ALA A O 1
ATOM 711 N N . GLN A 1 93 ? -21.334 -8.013 27.440 1.00 92.06 93 GLN A N 1
ATOM 712 C CA . GLN A 1 93 ? -22.690 -7.679 27.878 1.00 92.06 93 GLN A CA 1
ATOM 713 C C . GLN A 1 93 ? -23.008 -8.335 29.224 1.00 92.06 93 GLN A C 1
ATOM 715 O O . GLN A 1 93 ? -22.806 -9.536 29.403 1.00 92.06 93 GLN A O 1
ATOM 720 N N . ALA A 1 94 ? -23.554 -7.549 30.152 1.00 90.56 94 ALA A N 1
ATOM 721 C CA . ALA A 1 94 ? -24.062 -8.016 31.437 1.00 90.56 94 ALA A CA 1
ATOM 722 C C . ALA A 1 94 ? -25.454 -7.414 31.677 1.00 90.56 94 ALA A C 1
ATOM 724 O O . ALA A 1 94 ? -25.600 -6.233 31.988 1.00 90.56 94 ALA A O 1
ATOM 725 N N . GLY A 1 95 ? -26.498 -8.227 31.491 1.00 90.94 95 GLY A N 1
ATOM 726 C CA . GLY A 1 95 ? -27.878 -7.742 31.515 1.00 90.94 95 GLY A CA 1
ATOM 727 C C . GLY A 1 95 ? -28.129 -6.715 30.405 1.00 90.94 95 GLY A C 1
ATOM 728 O O . GLY A 1 95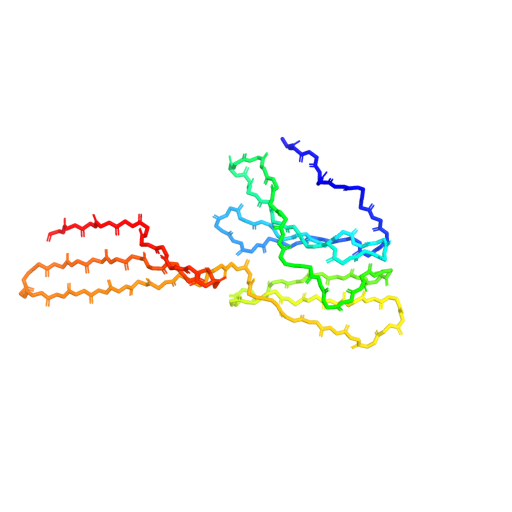 ? -27.973 -7.032 29.224 1.00 90.94 95 GLY A O 1
ATOM 729 N N . ALA A 1 96 ? -28.522 -5.500 30.794 1.00 89.50 96 ALA A N 1
ATOM 730 C CA . ALA A 1 96 ? -28.778 -4.388 29.877 1.00 89.50 96 ALA A CA 1
ATOM 731 C C . ALA A 1 96 ? -27.52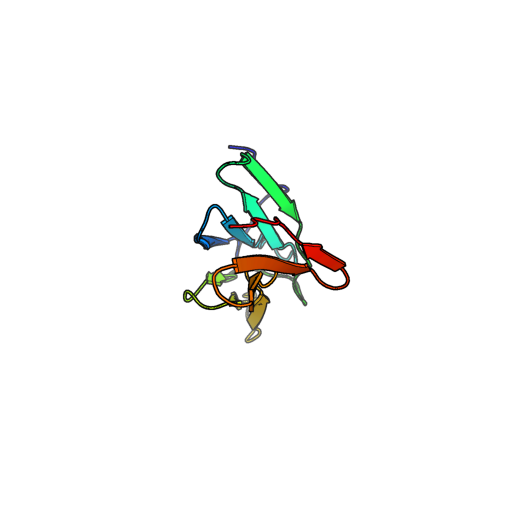5 -3.562 29.530 1.00 89.50 96 ALA A C 1
ATOM 733 O O . ALA A 1 96 ? -27.574 -2.771 28.595 1.00 89.50 96 ALA A O 1
ATOM 734 N N . THR A 1 97 ? -26.416 -3.735 30.254 1.00 86.56 97 THR A N 1
ATOM 735 C CA . THR A 1 97 ? -25.178 -2.978 30.021 1.00 86.56 97 THR A CA 1
ATOM 736 C C . THR A 1 97 ? -24.346 -3.647 28.935 1.00 86.56 97 THR A C 1
ATOM 738 O O . THR A 1 97 ? -24.102 -4.858 28.997 1.00 86.56 97 THR A O 1
ATOM 741 N N . LYS A 1 98 ? -23.873 -2.854 27.967 1.00 87.50 98 LYS A N 1
ATOM 742 C CA . LYS A 1 98 ? -22.992 -3.293 26.880 1.00 87.50 98 LYS A CA 1
ATOM 743 C C . LYS A 1 98 ? -21.760 -2.391 26.829 1.00 87.50 98 LYS A C 1
ATOM 745 O O . LYS A 1 98 ? -21.879 -1.172 26.827 1.00 87.50 98 LYS A O 1
ATOM 750 N N . LEU A 1 99 ? -20.588 -3.007 26.732 1.00 85.00 99 LEU A N 1
ATOM 751 C CA . LEU A 1 99 ? -19.338 -2.336 26.389 1.00 85.00 99 LEU A CA 1
ATOM 752 C C . LEU A 1 99 ? -18.884 -2.852 25.028 1.00 85.00 99 LEU A C 1
ATOM 754 O O . LEU A 1 99 ? -18.915 -4.062 24.790 1.00 85.00 99 LEU A O 1
ATOM 758 N N . THR A 1 100 ? -18.444 -1.947 24.157 1.00 85.31 100 THR A N 1
ATOM 759 C CA . THR A 1 100 ? -17.717 -2.306 22.934 1.00 85.31 100 THR A CA 1
ATOM 760 C C . THR A 1 100 ? -16.362 -1.614 22.963 1.00 85.31 100 THR A C 1
ATOM 762 O O . THR A 1 100 ? -16.298 -0.404 23.160 1.00 85.31 100 THR A O 1
ATOM 765 N N . ALA A 1 101 ? -15.289 -2.380 22.792 1.00 85.06 101 ALA A N 1
ATOM 766 C CA . ALA A 1 101 ? -13.935 -1.865 22.649 1.00 85.06 101 ALA A CA 1
ATOM 767 C C . ALA A 1 101 ? -13.399 -2.259 21.274 1.00 85.06 101 ALA A C 1
ATOM 769 O O . ALA A 1 101 ? -13.536 -3.416 20.873 1.00 85.06 101 ALA A O 1
ATOM 770 N N . ARG A 1 102 ? -12.766 -1.316 20.573 1.00 83.06 102 ARG A N 1
ATOM 771 C CA . ARG A 1 102 ? -12.044 -1.600 19.330 1.00 83.06 102 ARG A CA 1
ATOM 772 C C . ARG A 1 102 ? -10.558 -1.749 19.619 1.00 83.06 102 ARG A C 1
ATOM 774 O O . ARG A 1 102 ? -9.946 -0.825 20.152 1.00 83.06 102 ARG A O 1
ATOM 781 N N . ILE A 1 103 ? -9.993 -2.889 19.244 1.00 82.25 103 ILE A N 1
ATOM 782 C CA . ILE A 1 103 ? -8.565 -3.186 19.359 1.00 82.25 103 ILE A CA 1
ATOM 783 C C . ILE A 1 103 ? -7.929 -3.126 17.971 1.00 82.25 103 ILE A C 1
ATOM 785 O O . ILE A 1 103 ? -8.389 -3.811 17.059 1.00 82.25 103 ILE A O 1
ATOM 789 N N . LEU A 1 104 ? -6.869 -2.333 17.834 1.00 74.50 104 LEU A N 1
ATOM 790 C CA . LEU A 1 104 ? -5.914 -2.398 16.729 1.00 74.50 104 LEU A CA 1
ATOM 791 C C . LEU A 1 104 ? -4.760 -3.319 17.126 1.00 74.50 104 LEU A C 1
ATOM 793 O O . LEU A 1 104 ? -4.211 -3.171 18.219 1.00 74.50 104 LEU A O 1
ATOM 797 N N . LEU A 1 105 ? -4.369 -4.243 16.249 1.00 74.62 105 LEU A N 1
ATOM 798 C CA . LEU A 1 105 ? -3.125 -5.001 16.419 1.00 74.62 105 LEU A CA 1
ATOM 799 C C . LEU A 1 105 ? -2.088 -4.504 15.413 1.00 74.62 105 LEU A C 1
ATOM 801 O O . LEU A 1 105 ? -2.122 -4.912 14.255 1.00 74.62 105 LEU A O 1
ATOM 805 N N . ASP A 1 106 ? -1.158 -3.671 15.863 1.00 67.06 106 ASP A N 1
ATOM 806 C CA . ASP A 1 106 ? -0.048 -3.169 15.056 1.00 67.06 106 ASP A CA 1
ATOM 807 C C . ASP A 1 106 ? 1.264 -3.777 15.559 1.00 67.06 106 ASP A C 1
ATOM 809 O O . ASP A 1 106 ? 1.885 -3.283 16.496 1.00 67.06 106 ASP A O 1
ATOM 813 N N . ARG A 1 107 ? 1.614 -4.958 15.032 1.00 62.12 107 ARG A N 1
ATOM 814 C CA . ARG A 1 107 ? 2.680 -5.834 15.558 1.00 62.12 107 ARG A CA 1
ATOM 815 C C . ARG A 1 107 ? 3.956 -5.022 15.877 1.00 62.12 107 ARG A C 1
ATOM 817 O O . ARG A 1 107 ? 4.499 -4.407 14.972 1.00 62.12 107 ARG A O 1
ATOM 824 N N . PRO A 1 108 ? 4.516 -5.086 17.106 1.00 60.47 108 PRO A N 1
ATOM 825 C CA . PRO A 1 108 ? 4.136 -5.902 18.268 1.00 60.47 108 PRO A CA 1
ATOM 826 C C . PRO A 1 108 ? 3.176 -5.211 19.258 1.00 60.47 108 PRO A C 1
ATOM 828 O O . PRO A 1 108 ? 2.914 -5.757 20.330 1.00 60.47 108 PRO A O 1
ATOM 831 N N . GLN A 1 109 ? 2.703 -4.009 18.951 1.00 64.44 109 GLN A N 1
ATOM 832 C CA . GLN A 1 109 ? 1.865 -3.186 19.811 1.00 64.44 109 GLN A CA 1
ATOM 833 C C . GLN A 1 109 ? 0.371 -3.478 19.592 1.00 64.44 109 GLN A C 1
ATOM 835 O O . GLN A 1 109 ? -0.073 -3.920 18.534 1.00 64.44 109 GLN A O 1
ATOM 840 N N . ALA A 1 110 ? -0.418 -3.287 20.644 1.00 68.50 110 ALA A N 1
ATOM 841 C CA . ALA A 1 110 ? -1.870 -3.329 20.566 1.00 68.50 110 ALA A CA 1
ATOM 842 C C . ALA A 1 110 ? -2.407 -2.037 21.170 1.00 68.50 110 ALA A C 1
ATOM 844 O O . ALA A 1 110 ? -2.034 -1.678 22.289 1.00 68.50 110 ALA A O 1
ATOM 845 N N . GLU A 1 111 ? -3.288 -1.364 20.440 1.00 72.19 111 GLU A N 1
ATOM 846 C CA . GLU A 1 111 ? -3.906 -0.116 20.875 1.00 72.19 111 GLU A CA 1
ATOM 847 C C . GLU A 1 111 ? -5.414 -0.314 21.041 1.00 72.19 111 GLU A C 1
ATOM 849 O O . GLU A 1 111 ? -6.079 -0.934 20.208 1.00 72.19 111 GLU A O 1
ATOM 854 N N . VAL A 1 112 ? -5.967 0.204 22.140 1.00 76.81 112 VAL A N 1
ATOM 855 C CA . VAL A 1 112 ? -7.415 0.222 22.387 1.00 76.81 112 VAL A CA 1
ATOM 856 C C . VAL A 1 112 ? -7.908 1.610 22.033 1.00 76.81 112 VAL A C 1
ATOM 858 O O . VAL A 1 112 ? -7.571 2.571 22.723 1.00 76.81 112 VAL A O 1
ATOM 861 N N . LEU A 1 113 ? -8.684 1.724 20.957 1.00 67.44 113 LEU A N 1
ATOM 862 C CA . LEU A 1 113 ? -8.973 3.041 20.409 1.00 67.44 113 LEU A CA 1
ATOM 863 C C . LEU A 1 113 ? -10.017 3.826 21.208 1.00 67.44 113 LEU A C 1
ATOM 865 O O . LEU A 1 113 ? -9.848 5.029 21.316 1.00 67.44 113 LEU A O 1
ATOM 869 N N . TRP A 1 114 ? -11.043 3.219 21.816 1.00 65.25 114 TRP A N 1
ATOM 870 C CA . TRP A 1 114 ? -12.061 3.962 22.588 1.00 65.25 114 TRP A CA 1
ATOM 871 C C . TRP A 1 114 ? -12.793 3.047 23.584 1.00 65.25 114 TRP A C 1
ATOM 873 O O . TRP A 1 114 ? -12.862 1.833 23.375 1.00 65.25 114 TRP A O 1
ATOM 883 N N . TRP A 1 115 ? -13.370 3.636 24.640 1.00 56.53 115 TRP A N 1
ATOM 884 C CA . TRP A 1 115 ? -14.263 2.973 25.599 1.00 56.53 115 TRP A CA 1
ATOM 885 C C . TRP A 1 115 ? -15.606 3.705 25.602 1.00 56.53 115 TRP A C 1
ATOM 887 O O . TRP A 1 115 ? -15.680 4.808 26.137 1.00 56.53 115 TRP A O 1
ATOM 897 N N . ASP A 1 116 ? -16.660 3.096 25.061 1.00 50.22 116 ASP A N 1
ATOM 898 C CA . ASP A 1 116 ? -18.020 3.623 25.211 1.00 50.22 116 ASP A CA 1
ATOM 899 C C . ASP A 1 116 ? -18.827 2.709 26.136 1.00 50.22 116 ASP A C 1
ATOM 901 O O . ASP A 1 116 ? -19.157 1.570 25.792 1.00 50.22 116 ASP A O 1
ATOM 905 N N . PHE A 1 117 ? -19.138 3.217 27.329 1.00 52.81 117 PHE A N 1
ATOM 906 C CA . PHE A 1 117 ? -20.132 2.619 28.216 1.00 52.81 117 PHE A CA 1
ATOM 907 C C . PHE A 1 117 ? -21.521 3.102 27.780 1.00 52.81 117 PHE A C 1
ATOM 909 O O . PHE A 1 117 ? -21.753 4.311 27.731 1.00 52.81 117 PHE A O 1
ATOM 916 N N . GLN A 1 118 ? -22.434 2.173 27.479 1.00 56.53 118 GLN A N 1
ATOM 917 C CA . GLN A 1 118 ? -23.871 2.452 27.359 1.00 56.53 118 GLN A CA 1
ATOM 918 C C . GLN A 1 118 ? -24.636 1.924 28.570 1.00 56.53 118 GLN A C 1
ATOM 920 O O . GLN A 1 118 ? -24.356 0.777 29.001 1.00 56.53 118 GLN A O 1
#

Radius of gyration: 17.56 Å; chains: 1; bounding box: 42×31×47 Å

Foldseek 3Di:
DDDDPDAADAQWEKEDQDDQKIWIDRAPFFFWIWIAGNVVRDIDTDDGHPGGAYHVWYWYDPNDQWIKIDRDPPDPDIDIDGRAQDWDWDWDDDPPKIWIWIWGCDVPDIDTDDIDTD

pLDDT: mean 89.73, std 11.63, range [50.22, 98.62]